Protein AF-A0A2M7MCL7-F1 (afdb_monomer_lite)

pLDDT: mean 83.64, std 12.11, range [50.0, 94.12]

Radius of gyration: 11.89 Å; chains: 1; bounding box: 27×25×30 Å

Structure (mmCIF, N/CA/C/O backbone):
data_AF-A0A2M7MCL7-F1
#
_entry.id   AF-A0A2M7MCL7-F1
#
loop_
_atom_site.group_PDB
_atom_site.id
_atom_site.type_symbol
_atom_site.label_atom_id
_atom_site.label_alt_id
_atom_site.label_comp_id
_atom_site.label_asym_id
_atom_site.label_entity_id
_atom_site.label_seq_id
_atom_site.pdbx_PDB_ins_code
_atom_site.Cartn_x
_atom_site.Cartn_y
_atom_site.Cartn_z
_atom_site.occupancy
_atom_site.B_iso_or_equiv
_atom_site.auth_seq_id
_atom_site.auth_comp_id
_atom_site.auth_asym_id
_atom_site.auth_atom_id
_atom_site.pdbx_PDB_model_num
ATOM 1 N N . MET A 1 1 ? 0.140 -13.699 -5.549 1.00 50.00 1 MET A N 1
ATOM 2 C CA . MET A 1 1 ? 1.477 -13.301 -6.051 1.00 50.00 1 MET A CA 1
ATOM 3 C C . MET A 1 1 ? 2.263 -12.728 -4.877 1.00 50.00 1 MET A C 1
ATOM 5 O O . MET A 1 1 ? 1.666 -12.024 -4.079 1.00 50.00 1 MET A O 1
ATOM 9 N N . ASN A 1 2 ? 3.537 -13.086 -4.685 1.00 57.25 2 ASN A N 1
ATOM 10 C CA . ASN A 1 2 ? 4.303 -12.607 -3.527 1.00 57.25 2 ASN A CA 1
ATOM 11 C C . ASN A 1 2 ? 4.744 -11.164 -3.821 1.00 57.25 2 ASN A C 1
ATOM 13 O O . ASN A 1 2 ? 5.554 -10.974 -4.726 1.00 57.25 2 ASN A O 1
ATOM 17 N N . ILE A 1 3 ? 4.193 -10.160 -3.132 1.00 57.72 3 ILE A N 1
ATOM 18 C CA . ILE A 1 3 ? 4.472 -8.734 -3.403 1.00 57.72 3 ILE A CA 1
ATOM 19 C C . ILE A 1 3 ? 5.971 -8.441 -3.397 1.00 57.72 3 ILE A C 1
ATOM 21 O O . ILE A 1 3 ? 6.440 -7.686 -4.232 1.00 57.72 3 ILE A O 1
ATOM 25 N N . ILE A 1 4 ? 6.747 -9.147 -2.574 1.00 58.06 4 ILE A N 1
ATOM 26 C CA . ILE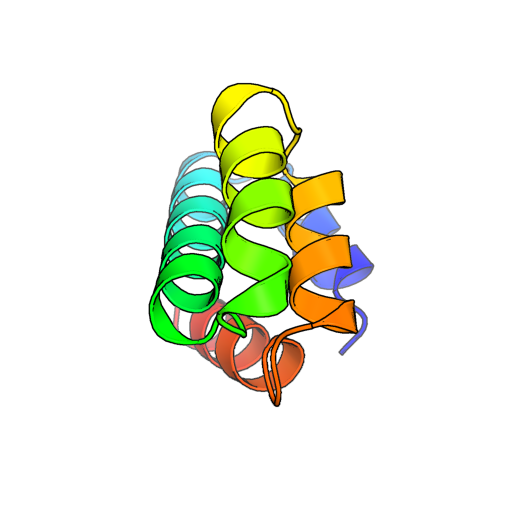 A 1 4 ? 8.210 -9.044 -2.548 1.00 58.06 4 ILE A CA 1
ATOM 27 C C . ILE A 1 4 ? 8.844 -9.371 -3.918 1.00 58.06 4 ILE A C 1
ATOM 29 O O . ILE A 1 4 ? 9.781 -8.692 -4.323 1.00 58.06 4 ILE A O 1
ATOM 33 N N . LYS A 1 5 ? 8.305 -10.340 -4.678 1.00 56.84 5 LYS A N 1
ATOM 34 C CA . LYS A 1 5 ? 8.771 -10.646 -6.047 1.00 56.84 5 LYS A CA 1
ATOM 35 C C . LYS A 1 5 ? 8.386 -9.568 -7.064 1.00 56.84 5 LYS A C 1
ATOM 37 O O . LYS A 1 5 ? 9.152 -9.320 -7.990 1.00 56.84 5 LYS A O 1
ATOM 42 N N . ALA A 1 6 ? 7.214 -8.951 -6.906 1.00 57.28 6 ALA A N 1
ATOM 43 C CA . ALA A 1 6 ? 6.813 -7.821 -7.743 1.00 57.28 6 ALA A CA 1
ATOM 44 C C . ALA A 1 6 ? 7.701 -6.602 -7.444 1.00 57.28 6 ALA A C 1
ATOM 46 O O . ALA A 1 6 ? 8.212 -5.973 -8.361 1.00 57.28 6 ALA A O 1
ATOM 47 N N . LEU A 1 7 ? 7.994 -6.358 -6.162 1.00 59.09 7 LEU A N 1
ATOM 48 C CA . LEU A 1 7 ? 8.860 -5.274 -5.706 1.00 59.09 7 LEU A CA 1
ATOM 49 C C . LEU A 1 7 ? 10.305 -5.414 -6.186 1.00 59.09 7 LEU A C 1
ATOM 51 O O . LEU A 1 7 ? 10.894 -4.425 -6.613 1.00 59.09 7 LEU A O 1
ATOM 55 N N . SER A 1 8 ? 10.854 -6.631 -6.206 1.00 59.22 8 SER A N 1
ATOM 56 C CA . SER A 1 8 ? 12.199 -6.875 -6.745 1.00 59.22 8 SER A CA 1
ATOM 57 C C . SER A 1 8 ? 12.313 -6.628 -8.256 1.00 59.22 8 SER A C 1
ATOM 59 O O . SER A 1 8 ? 13.406 -6.380 -8.750 1.00 59.22 8 SER A O 1
ATOM 61 N N . ALA A 1 9 ? 11.205 -6.661 -9.009 1.00 57.34 9 ALA A N 1
ATOM 62 C CA . ALA A 1 9 ? 11.217 -6.309 -10.430 1.00 57.34 9 ALA A CA 1
ATOM 63 C C . ALA A 1 9 ? 11.340 -4.785 -10.658 1.00 57.34 9 ALA A C 1
ATOM 65 O O . ALA A 1 9 ? 11.790 -4.360 -11.723 1.00 57.34 9 ALA A O 1
ATOM 66 N N . PHE A 1 10 ? 11.004 -3.964 -9.654 1.00 64.19 10 PHE A N 1
ATOM 67 C CA . PHE A 1 10 ? 11.026 -2.498 -9.742 1.00 64.19 10 PHE A CA 1
ATOM 68 C C . PHE A 1 10 ? 12.401 -1.869 -9.484 1.00 64.19 10 PHE A C 1
ATOM 70 O O . PHE A 1 10 ? 12.564 -0.676 -9.739 1.00 64.19 10 PHE A O 1
ATOM 77 N N . GLU A 1 11 ? 13.412 -2.636 -9.054 1.00 58.88 11 GLU A N 1
ATOM 78 C CA . GLU A 1 11 ? 14.777 -2.113 -8.844 1.00 58.88 11 GLU A CA 1
ATOM 79 C C . GLU A 1 11 ? 15.382 -1.486 -10.114 1.00 58.88 11 GLU A C 1
ATOM 81 O O . GLU A 1 11 ? 16.227 -0.597 -10.022 1.00 58.88 11 GLU A O 1
ATOM 86 N N . ASN A 1 12 ? 14.897 -1.876 -11.299 1.00 63.69 12 ASN A N 1
ATOM 87 C CA . ASN A 1 12 ? 15.362 -1.355 -12.585 1.00 63.69 12 ASN A CA 1
ATOM 88 C C . ASN A 1 12 ? 14.446 -0.282 -13.209 1.00 63.69 12 ASN A C 1
ATOM 90 O O . ASN A 1 12 ? 14.804 0.273 -14.246 1.00 63.69 12 ASN A O 1
ATOM 94 N N . ASN A 1 13 ? 13.291 0.043 -12.606 1.00 74.62 13 ASN A N 1
ATOM 95 C CA . ASN A 1 13 ? 12.350 1.036 -13.141 1.00 74.62 13 ASN A CA 1
ATOM 96 C C . ASN A 1 13 ? 11.829 1.983 -12.044 1.00 74.62 13 ASN A C 1
ATOM 98 O O . ASN A 1 13 ? 10.812 1.738 -11.394 1.00 74.62 13 ASN A O 1
ATOM 102 N N . LYS A 1 14 ? 12.544 3.102 -11.861 1.00 77.38 14 LYS A N 1
ATOM 103 C CA . LYS A 1 14 ? 12.203 4.141 -10.875 1.00 77.38 14 LYS A CA 1
ATOM 104 C C . LYS A 1 14 ? 10.836 4.782 -11.111 1.00 77.38 14 LYS A C 1
ATOM 106 O O . LYS A 1 14 ? 10.198 5.172 -10.141 1.00 77.38 14 LYS A O 1
ATOM 111 N N . GLU A 1 15 ? 10.409 4.918 -12.362 1.00 83.00 15 GLU A N 1
ATOM 112 C CA . GLU A 1 15 ? 9.140 5.567 -12.707 1.00 83.00 15 GLU A CA 1
ATOM 113 C C . GLU A 1 15 ? 7.963 4.694 -12.264 1.00 83.00 15 GLU A C 1
ATOM 115 O O . GLU A 1 15 ? 7.101 5.141 -11.508 1.00 83.00 15 GLU A O 1
ATOM 120 N N . MET A 1 16 ? 8.036 3.399 -12.577 1.00 81.75 16 MET A N 1
ATOM 121 C CA . MET A 1 16 ? 7.069 2.407 -12.114 1.00 81.75 16 MET A CA 1
ATOM 122 C C . MET A 1 16 ? 7.023 2.307 -10.582 1.00 81.75 16 MET A C 1
ATOM 124 O O . MET A 1 16 ? 5.944 2.211 -10.003 1.00 81.75 16 MET A O 1
ATOM 128 N N . LEU A 1 17 ? 8.172 2.380 -9.894 1.00 81.06 17 LEU A N 1
ATOM 129 C CA . LEU A 1 17 ? 8.208 2.375 -8.426 1.00 81.06 17 LEU A CA 1
ATOM 130 C C . LEU A 1 17 ? 7.456 3.574 -7.824 1.00 81.06 17 LEU A C 1
ATOM 132 O O . LEU A 1 17 ? 6.736 3.419 -6.832 1.00 81.06 17 LEU A O 1
ATOM 136 N N . VAL A 1 18 ? 7.624 4.764 -8.406 1.00 84.50 18 VAL A N 1
ATOM 137 C CA . VAL A 1 18 ? 6.918 5.976 -7.969 1.00 84.50 18 VAL A CA 1
ATOM 138 C C . VAL A 1 18 ? 5.415 5.824 -8.192 1.00 84.50 18 VAL A C 1
ATOM 140 O O . VAL A 1 18 ? 4.644 6.106 -7.274 1.00 84.50 18 VAL A O 1
ATOM 143 N N . ASP A 1 19 ? 5.000 5.318 -9.350 1.00 88.25 19 ASP A N 1
ATOM 144 C CA . ASP A 1 19 ? 3.582 5.124 -9.664 1.00 88.25 19 ASP A CA 1
ATOM 145 C C . ASP A 1 19 ? 2.917 4.078 -8.768 1.00 88.25 19 ASP A C 1
ATOM 147 O O . ASP A 1 19 ? 1.881 4.354 -8.163 1.00 88.25 19 ASP A O 1
ATOM 151 N N . VAL A 1 20 ? 3.548 2.918 -8.575 1.00 87.12 20 VAL A N 1
ATOM 152 C CA . VAL A 1 20 ? 3.060 1.876 -7.655 1.00 87.12 20 VAL A CA 1
ATOM 153 C C . VAL A 1 20 ? 2.972 2.412 -6.223 1.00 87.12 20 VAL A C 1
ATOM 155 O O . VAL A 1 20 ? 2.002 2.138 -5.515 1.00 87.12 20 VAL A O 1
ATOM 158 N N . THR A 1 21 ? 3.938 3.232 -5.798 1.00 87.38 21 THR A N 1
ATOM 159 C CA . THR A 1 21 ? 3.901 3.897 -4.486 1.00 87.38 21 THR A CA 1
ATOM 160 C C . THR A 1 21 ? 2.732 4.869 -4.370 1.00 87.38 21 THR A C 1
ATOM 162 O O . THR A 1 21 ? 2.037 4.884 -3.352 1.00 87.38 21 THR A O 1
ATOM 165 N N . ASN A 1 22 ? 2.498 5.684 -5.395 1.00 90.12 22 ASN A N 1
ATOM 166 C CA . ASN A 1 22 ? 1.388 6.632 -5.413 1.00 90.12 22 ASN A CA 1
ATOM 167 C C . ASN A 1 22 ? 0.041 5.909 -5.426 1.00 90.12 22 ASN A C 1
ATOM 169 O O . ASN A 1 22 ? -0.871 6.302 -4.697 1.00 90.12 22 ASN A O 1
ATOM 173 N N . TYR A 1 23 ? -0.067 4.819 -6.181 1.00 91.31 23 TYR A N 1
ATOM 174 C CA . TYR A 1 23 ? -1.267 3.998 -6.213 1.00 91.31 23 TYR A CA 1
ATOM 175 C C . TYR A 1 23 ? -1.529 3.316 -4.864 1.00 91.31 23 TYR A C 1
ATOM 177 O O . TYR A 1 23 ? -2.652 3.361 -4.364 1.00 91.31 23 TYR A O 1
ATOM 185 N N . ALA A 1 24 ? -0.497 2.789 -4.197 1.00 90.69 24 ALA A N 1
ATOM 186 C CA . ALA A 1 24 ? -0.631 2.250 -2.843 1.00 90.69 24 ALA A CA 1
ATOM 187 C C . ALA A 1 24 ? -1.111 3.316 -1.840 1.00 90.69 24 ALA A C 1
ATOM 189 O O . ALA A 1 24 ? -2.013 3.049 -1.048 1.00 90.69 24 ALA A O 1
ATOM 190 N N . LYS A 1 25 ? -0.580 4.548 -1.909 1.00 90.88 25 LYS A N 1
ATOM 191 C CA . LYS A 1 25 ? -1.064 5.679 -1.089 1.00 90.88 25 LYS A CA 1
ATOM 192 C C . LYS A 1 25 ? -2.524 6.016 -1.381 1.00 90.88 25 LYS A C 1
ATOM 194 O O . LYS A 1 25 ? -3.278 6.284 -0.451 1.00 90.88 25 LYS A O 1
ATOM 199 N N . TYR A 1 26 ? -2.921 6.004 -2.651 1.00 92.69 26 TYR A N 1
ATOM 200 C CA . TYR A 1 26 ? -4.308 6.231 -3.048 1.00 92.69 26 TYR A CA 1
ATOM 201 C C . TYR A 1 26 ? -5.242 5.178 -2.445 1.00 92.69 26 TYR A C 1
ATOM 203 O O . TYR A 1 26 ? -6.241 5.544 -1.827 1.00 92.69 26 TYR A O 1
ATOM 211 N N . LEU A 1 27 ? -4.897 3.890 -2.560 1.00 92.44 27 LEU A N 1
ATOM 212 C CA . LEU A 1 27 ? -5.672 2.806 -1.953 1.00 92.44 27 LEU A CA 1
ATOM 213 C C . LEU A 1 27 ? -5.749 2.950 -0.435 1.00 92.44 27 LEU A C 1
ATOM 215 O O . LEU A 1 27 ? -6.825 2.764 0.132 1.00 92.44 27 LEU A O 1
ATOM 219 N N . ALA A 1 28 ? -4.638 3.341 0.195 1.00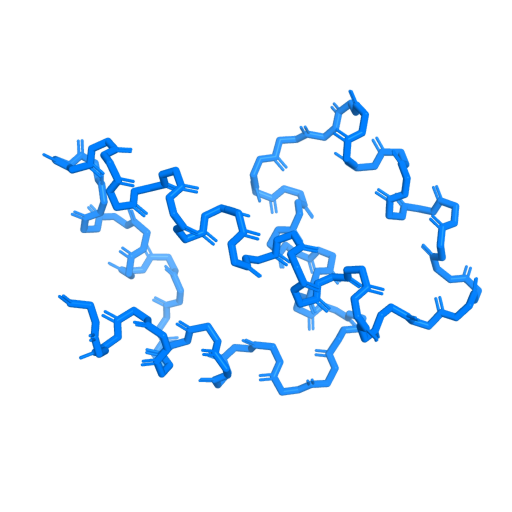 92.19 28 ALA A N 1
ATOM 220 C CA . ALA A 1 28 ? -4.585 3.643 1.616 1.00 92.19 28 ALA A CA 1
ATOM 221 C C . ALA A 1 28 ? -5.572 4.729 2.001 1.00 92.19 28 ALA A C 1
ATOM 223 O O . ALA A 1 28 ? -6.453 4.481 2.807 1.00 92.19 28 ALA A O 1
ATOM 224 N N . ILE A 1 29 ? -5.499 5.900 1.381 1.00 91.56 29 ILE A N 1
ATOM 225 C CA . ILE A 1 29 ? -6.373 7.025 1.726 1.00 91.56 29 ILE A CA 1
ATOM 226 C C . ILE A 1 29 ? -7.845 6.699 1.440 1.00 91.56 29 ILE A C 1
ATOM 228 O O . ILE A 1 29 ? -8.718 7.063 2.223 1.00 91.56 29 ILE A O 1
ATOM 232 N N . LYS A 1 30 ? -8.128 6.010 0.331 1.00 93.06 30 LYS A N 1
ATOM 233 C CA . LYS A 1 30 ? -9.493 5.694 -0.104 1.00 93.06 30 LYS A CA 1
ATOM 234 C C . LYS A 1 30 ? -10.197 4.691 0.808 1.00 93.06 30 LYS A C 1
ATOM 236 O O . LYS A 1 30 ? -11.396 4.824 1.027 1.00 93.06 30 LYS A O 1
ATOM 241 N N . ASN A 1 31 ? -9.472 3.673 1.268 1.00 93.12 31 ASN A N 1
ATOM 242 C CA . ASN A 1 31 ? -10.049 2.509 1.939 1.00 93.12 31 ASN A CA 1
ATOM 243 C C . ASN A 1 31 ? -9.587 2.363 3.400 1.00 93.12 31 ASN A C 1
ATOM 245 O O . ASN A 1 31 ? -9.843 1.325 4.009 1.00 93.12 31 ASN A O 1
ATOM 249 N N . CYS A 1 32 ? -8.887 3.355 3.964 1.00 92.94 32 CYS A N 1
ATOM 250 C CA . CYS A 1 32 ? -8.440 3.304 5.355 1.00 92.94 32 CYS A CA 1
ATOM 251 C C . CYS A 1 32 ? -9.645 3.289 6.306 1.00 92.94 32 CYS A C 1
ATOM 253 O O . CYS A 1 32 ? -10.494 4.180 6.211 1.00 92.94 32 CYS A O 1
ATOM 255 N N . PRO A 1 33 ? -9.690 2.357 7.272 1.00 92.56 33 PRO A N 1
ATOM 256 C CA . PRO A 1 33 ? -10.613 2.442 8.398 1.00 92.56 33 PRO A CA 1
ATOM 257 C C . PRO A 1 33 ? -10.396 3.743 9.181 1.00 92.56 33 PRO A C 1
ATOM 259 O O . PRO A 1 33 ? -9.248 4.161 9.372 1.00 92.56 33 PRO A O 1
ATOM 262 N N . GLU A 1 34 ? -11.471 4.385 9.647 1.00 92.50 34 GLU A N 1
ATOM 263 C CA . GLU A 1 34 ? -11.396 5.684 10.335 1.00 92.50 34 GLU A CA 1
ATOM 264 C C . GLU A 1 34 ? -10.493 5.629 11.575 1.00 92.50 34 GLU A C 1
ATOM 266 O O . GLU A 1 34 ? -9.699 6.539 11.825 1.00 92.50 34 GLU A O 1
ATOM 271 N N . GLU A 1 35 ? -10.531 4.516 12.307 1.00 94.12 35 GLU A N 1
ATOM 272 C CA . GLU A 1 35 ? -9.718 4.277 13.497 1.00 94.12 35 GLU A CA 1
ATOM 273 C C . GLU A 1 35 ? -8.214 4.138 13.205 1.00 94.12 35 GLU A C 1
ATOM 275 O O . GLU A 1 35 ? -7.395 4.257 14.118 1.00 94.12 35 GLU A O 1
ATOM 280 N N . LYS A 1 36 ? -7.839 3.911 11.940 1.00 93.94 36 LYS A N 1
ATOM 281 C CA . LYS A 1 36 ? -6.452 3.765 11.475 1.00 93.94 36 LYS A CA 1
ATOM 282 C C . LYS A 1 36 ? -5.914 4.995 10.747 1.00 93.94 36 LYS A C 1
ATOM 284 O O . LYS A 1 36 ? -4.726 5.028 10.426 1.00 93.94 36 LYS A O 1
ATOM 289 N N . ILE A 1 37 ? -6.733 6.029 10.535 1.00 91.81 37 ILE A N 1
ATOM 290 C CA . ILE A 1 37 ? -6.302 7.283 9.896 1.00 91.81 37 ILE A CA 1
ATOM 291 C C . ILE A 1 37 ? -5.080 7.909 10.600 1.00 91.81 37 ILE A C 1
ATOM 293 O O . ILE A 1 37 ? -4.143 8.285 9.893 1.00 91.81 37 ILE A O 1
ATOM 297 N N . PRO A 1 38 ? -5.003 7.985 11.948 1.00 93.56 38 PRO A N 1
ATOM 298 C CA . PRO A 1 38 ? -3.825 8.545 12.617 1.00 93.56 38 PRO A CA 1
ATOM 299 C C . PRO A 1 38 ? -2.533 7.766 12.323 1.00 93.56 38 PRO A C 1
ATOM 301 O O . PRO A 1 38 ? -1.474 8.366 12.124 1.00 93.56 38 PRO A O 1
ATOM 304 N N . ASP A 1 39 ? -2.625 6.434 12.248 1.00 93.12 39 ASP A N 1
ATOM 305 C CA . ASP A 1 39 ? -1.500 5.561 11.904 1.00 93.12 39 ASP A CA 1
ATOM 306 C C . ASP A 1 39 ? -1.072 5.788 10.445 1.00 93.12 39 ASP A C 1
ATOM 308 O O . ASP A 1 39 ? 0.120 5.946 10.160 1.00 93.12 39 ASP A O 1
ATOM 312 N N . LEU A 1 40 ? -2.040 5.879 9.525 1.00 92.25 40 LEU A N 1
ATOM 313 C CA . LEU A 1 40 ? -1.788 6.161 8.113 1.00 92.25 40 LEU A CA 1
ATOM 314 C C . LEU A 1 40 ? -1.122 7.528 7.913 1.00 92.25 40 LEU A C 1
ATOM 316 O O . LEU A 1 40 ? -0.150 7.630 7.165 1.00 92.25 40 LEU A O 1
ATOM 320 N N . GLU A 1 41 ? -1.595 8.577 8.590 1.00 91.50 41 GLU A N 1
ATOM 321 C CA . GLU A 1 41 ? -0.975 9.902 8.510 1.00 91.50 41 GLU A CA 1
ATOM 322 C C . GLU A 1 41 ? 0.491 9.877 8.951 1.00 91.50 41 GLU A C 1
ATOM 324 O O . GLU A 1 41 ? 1.343 10.507 8.317 1.00 91.50 41 GLU A O 1
ATOM 329 N N . ASN A 1 42 ? 0.789 9.148 10.027 1.00 92.88 42 ASN A N 1
ATOM 330 C CA . ASN A 1 42 ? 2.149 8.988 10.527 1.00 92.88 42 ASN A CA 1
ATOM 331 C C . ASN A 1 42 ? 3.033 8.268 9.492 1.00 92.88 42 ASN A C 1
ATOM 333 O O . ASN A 1 42 ? 4.148 8.705 9.203 1.00 92.88 42 ASN A O 1
ATOM 337 N N . ILE A 1 43 ? 2.509 7.214 8.860 1.00 91.75 43 ILE A N 1
ATOM 338 C CA . ILE A 1 43 ? 3.208 6.471 7.805 1.00 91.75 43 ILE A CA 1
ATOM 339 C C . ILE A 1 43 ? 3.423 7.328 6.552 1.00 91.75 43 ILE A C 1
ATOM 341 O O . ILE A 1 43 ? 4.501 7.277 5.967 1.00 91.75 43 ILE A O 1
ATOM 345 N N . ILE A 1 44 ? 2.457 8.153 6.149 1.00 87.06 44 ILE A N 1
ATOM 346 C CA . ILE A 1 44 ? 2.614 9.041 4.986 1.00 87.06 44 ILE A CA 1
ATOM 347 C C . ILE A 1 44 ? 3.662 10.130 5.255 1.00 87.06 44 ILE A C 1
ATOM 349 O O . ILE A 1 44 ? 4.433 10.465 4.355 1.00 87.06 44 ILE A O 1
ATOM 353 N N . LYS A 1 45 ? 3.690 10.689 6.472 1.00 87.19 45 LYS A N 1
ATOM 354 C CA . LYS A 1 45 ? 4.607 11.780 6.846 1.00 87.19 45 LYS A CA 1
ATOM 355 C C . LYS A 1 45 ? 6.034 11.294 7.118 1.00 87.19 45 LYS A C 1
ATOM 357 O O . LYS A 1 45 ? 6.980 11.994 6.767 1.00 87.19 45 LYS A O 1
ATOM 362 N N . PHE A 1 46 ? 6.191 10.130 7.751 1.00 87.44 46 PHE A N 1
ATOM 363 C CA . PHE A 1 46 ? 7.476 9.679 8.310 1.00 87.44 46 PHE A CA 1
ATOM 364 C C . PHE A 1 46 ? 7.839 8.227 7.978 1.00 87.44 46 PHE A C 1
ATOM 366 O O . PHE A 1 46 ? 8.946 7.779 8.284 1.00 87.44 46 PHE A O 1
ATOM 373 N N . GLY A 1 47 ? 6.908 7.460 7.418 1.00 80.88 47 GLY A N 1
ATOM 374 C CA . GLY A 1 47 ? 7.129 6.073 7.034 1.00 80.88 47 GLY A CA 1
ATOM 375 C C . GLY A 1 47 ? 7.885 5.940 5.716 1.00 80.88 47 GLY A C 1
ATOM 376 O O . GLY A 1 47 ? 8.004 6.875 4.927 1.00 80.88 47 GLY A O 1
ATOM 377 N N . ASP A 1 48 ? 8.394 4.737 5.480 1.00 84.00 48 ASP A N 1
ATOM 378 C CA . ASP A 1 48 ? 8.915 4.332 4.182 1.00 84.00 48 ASP A CA 1
ATOM 379 C C . ASP A 1 48 ? 7.849 3.543 3.407 1.00 84.00 48 ASP A C 1
ATOM 381 O O . ASP A 1 48 ? 6.770 3.212 3.913 1.00 84.00 48 ASP A O 1
ATOM 385 N N . PHE A 1 49 ? 8.163 3.241 2.149 1.00 82.94 49 PHE A N 1
ATOM 386 C CA . PHE A 1 49 ? 7.292 2.451 1.289 1.00 82.94 49 PHE A CA 1
ATOM 387 C C . PHE A 1 49 ? 6.944 1.085 1.906 1.00 82.94 49 PHE A C 1
ATOM 389 O O . PHE A 1 49 ? 5.800 0.650 1.837 1.00 82.94 49 PHE A O 1
ATOM 396 N N . THR A 1 50 ? 7.896 0.429 2.569 1.00 85.56 50 THR A N 1
ATOM 397 C CA . THR A 1 50 ? 7.687 -0.879 3.200 1.00 85.56 50 THR A CA 1
ATOM 398 C C . THR A 1 50 ? 6.641 -0.808 4.314 1.00 85.56 50 THR A C 1
ATOM 400 O O . THR A 1 50 ? 5.744 -1.650 4.373 1.00 85.56 50 THR A O 1
ATOM 403 N N . LYS A 1 51 ? 6.699 0.218 5.169 1.00 89.44 51 LYS A N 1
ATOM 404 C CA . LYS A 1 51 ? 5.695 0.452 6.218 1.00 89.44 51 LYS A CA 1
ATOM 405 C C . LYS A 1 51 ? 4.313 0.723 5.639 1.00 89.44 51 LYS A C 1
ATOM 407 O O . LYS A 1 51 ? 3.335 0.193 6.159 1.00 89.44 51 LYS A O 1
ATOM 412 N N . LEU A 1 52 ? 4.235 1.506 4.561 1.00 89.94 52 LEU A N 1
ATOM 413 C CA . LEU A 1 52 ? 2.978 1.732 3.847 1.00 89.94 52 LEU A CA 1
ATOM 414 C C . LEU A 1 52 ? 2.395 0.415 3.336 1.00 89.94 52 LEU A C 1
ATOM 416 O O . LEU A 1 52 ? 1.217 0.150 3.553 1.00 89.94 52 LEU A O 1
ATOM 420 N N . MET A 1 53 ? 3.221 -0.422 2.711 1.00 89.19 53 MET A N 1
ATOM 421 C CA . MET A 1 53 ? 2.797 -1.716 2.186 1.00 89.19 53 MET A CA 1
ATOM 422 C C . MET A 1 53 ? 2.246 -2.636 3.276 1.00 89.19 53 MET A C 1
ATOM 424 O O . MET A 1 53 ? 1.151 -3.166 3.106 1.00 89.19 53 MET A O 1
ATOM 428 N N . PHE A 1 54 ? 2.950 -2.784 4.401 1.00 90.44 54 PHE A N 1
ATOM 429 C CA . PHE A 1 54 ? 2.467 -3.608 5.513 1.00 90.44 54 PHE A CA 1
ATOM 430 C C . PHE A 1 54 ? 1.172 -3.065 6.114 1.00 90.44 54 PHE A C 1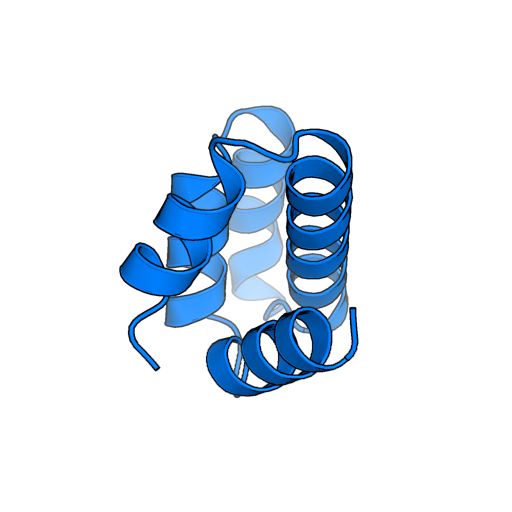
ATOM 432 O O . PHE A 1 54 ? 0.216 -3.813 6.290 1.00 90.44 54 PHE A O 1
ATOM 439 N N . PHE A 1 55 ? 1.094 -1.753 6.345 1.00 92.44 55 PHE A N 1
ATOM 440 C CA . PHE A 1 55 ? -0.135 -1.135 6.835 1.00 92.44 55 PHE A CA 1
ATOM 441 C C . PHE A 1 55 ? -1.319 -1.410 5.907 1.00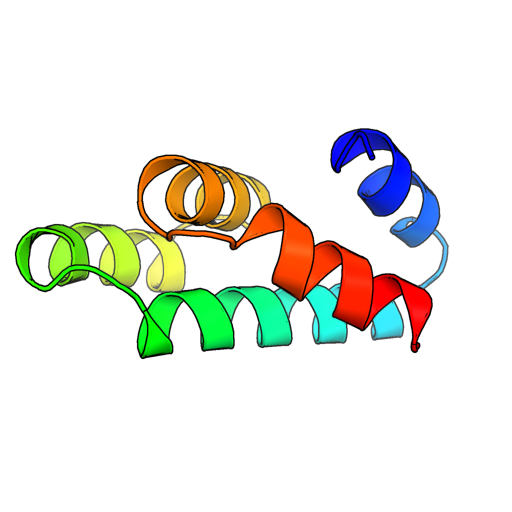 92.44 55 PHE A C 1
ATOM 443 O O . PHE A 1 55 ? -2.396 -1.780 6.372 1.00 92.44 55 PHE A O 1
ATOM 450 N N . CYS A 1 56 ? -1.117 -1.258 4.600 1.00 91.81 56 CYS A N 1
ATOM 451 C CA . CYS A 1 56 ? -2.160 -1.515 3.623 1.00 91.81 56 CYS A CA 1
ATOM 452 C C . CYS A 1 56 ? -2.581 -2.990 3.619 1.00 91.81 56 CYS A C 1
ATOM 454 O O . CYS A 1 56 ? -3.769 -3.283 3.578 1.00 91.81 56 CYS A O 1
ATOM 456 N N . GLN A 1 57 ? -1.632 -3.920 3.720 1.00 90.38 57 GLN A N 1
ATOM 457 C CA . GLN A 1 57 ? -1.925 -5.353 3.794 1.00 90.38 57 GLN A CA 1
ATOM 458 C C . GLN A 1 57 ? -2.744 -5.741 5.023 1.00 90.38 57 GLN A C 1
ATOM 460 O O . GLN A 1 57 ? -3.635 -6.582 4.913 1.00 90.38 57 GLN A O 1
ATOM 46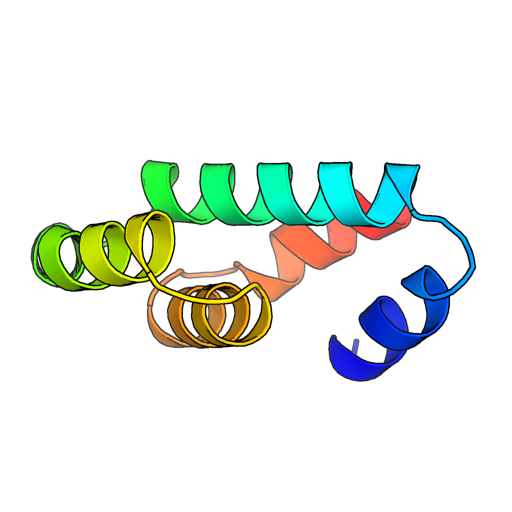5 N N . ASP A 1 58 ? -2.450 -5.126 6.166 1.00 92.31 58 ASP A N 1
ATOM 466 C CA . ASP A 1 58 ? -3.080 -5.474 7.437 1.00 92.31 58 ASP A CA 1
ATOM 467 C C . ASP A 1 58 ? -4.452 -4.809 7.620 1.00 92.31 58 ASP A C 1
ATOM 469 O O . ASP A 1 58 ? -5.306 -5.348 8.323 1.00 92.31 58 ASP A O 1
ATOM 473 N N . ASN A 1 59 ? -4.669 -3.634 7.016 1.00 92.38 59 ASN A N 1
ATOM 474 C CA . ASN A 1 59 ? -5.831 -2.788 7.319 1.00 92.38 59 ASN A CA 1
ATOM 475 C C . ASN A 1 59 ? -6.761 -2.536 6.123 1.00 92.38 59 ASN A C 1
ATOM 477 O O . ASN A 1 59 ? -7.881 -2.073 6.330 1.00 92.38 59 ASN A O 1
ATOM 481 N N . ILE A 1 60 ? -6.339 -2.819 4.887 1.00 91.88 60 ILE A N 1
ATOM 482 C CA . ILE A 1 60 ? -7.142 -2.559 3.686 1.00 91.88 60 ILE A CA 1
ATOM 483 C C . ILE A 1 60 ? -7.560 -3.875 3.043 1.00 91.88 60 ILE A C 1
ATOM 485 O O . ILE A 1 60 ? -6.745 -4.673 2.575 1.00 91.88 60 ILE A O 1
ATOM 489 N N . ILE A 1 61 ? -8.872 -4.066 2.959 1.00 90.81 61 ILE A N 1
ATOM 490 C CA . ILE A 1 61 ? -9.477 -5.225 2.307 1.00 90.81 61 ILE A CA 1
ATOM 491 C C . ILE A 1 61 ? -9.114 -5.216 0.815 1.00 90.81 61 ILE A C 1
ATOM 493 O O . ILE A 1 61 ? -9.186 -4.183 0.157 1.00 90.81 61 ILE A O 1
ATOM 497 N N . ASN A 1 62 ? -8.740 -6.380 0.277 1.00 90.31 62 ASN A N 1
ATOM 498 C CA . ASN A 1 62 ? -8.384 -6.594 -1.135 1.00 90.31 62 ASN A CA 1
ATOM 499 C C . ASN A 1 62 ? -7.176 -5.790 -1.655 1.00 90.31 62 ASN A C 1
ATOM 501 O O . ASN A 1 62 ? -6.927 -5.784 -2.861 1.00 90.31 62 ASN A O 1
ATOM 505 N N . PHE A 1 63 ? -6.374 -5.167 -0.783 1.00 91.06 63 PHE A N 1
ATOM 506 C CA . PHE A 1 63 ? -5.226 -4.353 -1.203 1.00 91.06 63 PHE A CA 1
ATOM 507 C C . PHE A 1 63 ? -4.261 -5.088 -2.139 1.00 91.06 63 PHE A C 1
ATOM 509 O O . PHE A 1 63 ? -3.850 -4.552 -3.167 1.00 91.06 63 PHE A O 1
ATOM 516 N N . ASN A 1 64 ? -3.921 -6.336 -1.807 1.00 88.31 64 ASN A N 1
ATOM 517 C CA . ASN A 1 64 ? -2.997 -7.137 -2.608 1.00 88.31 64 ASN A CA 1
ATOM 518 C C . ASN A 1 64 ? -3.528 -7.401 -4.021 1.00 88.31 64 ASN A C 1
ATOM 520 O O . ASN A 1 64 ? -2.734 -7.432 -4.963 1.00 88.31 64 ASN A O 1
ATOM 524 N N . ASP A 1 65 ? -4.839 -7.589 -4.165 1.00 90.00 65 ASP A N 1
ATOM 525 C CA . ASP A 1 65 ? -5.471 -7.875 -5.451 1.00 90.00 65 ASP A CA 1
ATOM 526 C C . ASP A 1 65 ? -5.554 -6.607 -6.302 1.00 90.00 65 ASP A C 1
ATOM 528 O O . ASP A 1 65 ? -5.165 -6.635 -7.470 1.00 90.00 65 ASP A O 1
ATOM 532 N N . GLU A 1 66 ? -5.964 -5.476 -5.716 1.00 90.75 66 GLU A N 1
ATOM 533 C CA . GLU A 1 66 ? -5.989 -4.185 -6.418 1.00 90.75 66 GLU A CA 1
ATOM 534 C C . GLU A 1 66 ? -4.588 -3.764 -6.873 1.00 90.75 66 GLU A C 1
ATOM 536 O O . GLU A 1 66 ? -4.387 -3.418 -8.039 1.00 90.75 66 GLU A O 1
ATOM 541 N N . LEU A 1 67 ? -3.591 -3.871 -5.992 1.00 88.94 67 LEU A N 1
ATOM 542 C CA . LEU A 1 67 ? -2.215 -3.519 -6.327 1.00 88.94 67 LEU A CA 1
ATOM 543 C C . LEU A 1 67 ? -1.618 -4.457 -7.383 1.00 88.94 67 LEU A C 1
ATOM 545 O O . LEU A 1 67 ? -0.959 -3.994 -8.313 1.00 88.94 67 LEU A O 1
ATOM 549 N N . SER A 1 68 ? -1.856 -5.768 -7.272 1.00 86.25 68 SER A N 1
ATOM 550 C CA . SER A 1 68 ? -1.378 -6.736 -8.270 1.00 86.25 68 SER A CA 1
ATOM 551 C C . SER A 1 68 ? -2.024 -6.499 -9.633 1.00 86.25 68 SER A C 1
ATOM 553 O O . SER A 1 68 ? -1.339 -6.575 -10.651 1.00 86.25 68 SER A O 1
ATOM 555 N N . ASN A 1 69 ? -3.321 -6.183 -9.666 1.00 88.19 69 ASN A N 1
ATOM 556 C CA . ASN A 1 69 ? -4.015 -5.843 -10.904 1.00 88.19 69 ASN A CA 1
ATOM 557 C C . ASN A 1 69 ? -3.458 -4.564 -11.528 1.00 88.19 69 ASN A C 1
ATOM 559 O O . ASN A 1 69 ? -3.263 -4.532 -12.739 1.00 88.19 69 ASN A O 1
ATOM 563 N N . TYR A 1 70 ? -3.167 -3.535 -10.733 1.00 87.38 70 TYR A N 1
ATO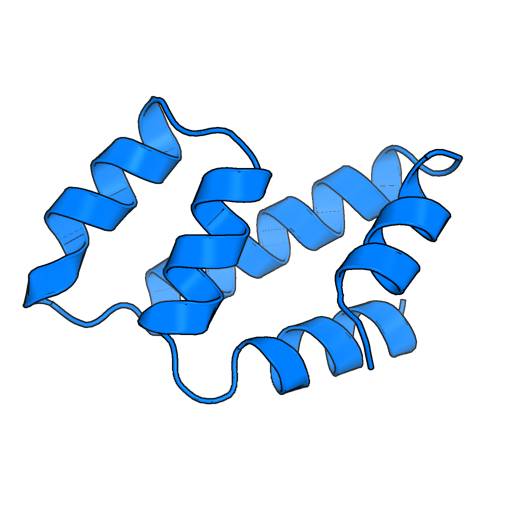M 564 C CA . TYR A 1 70 ? -2.552 -2.310 -11.240 1.00 87.38 70 TYR A CA 1
ATOM 565 C C . TYR A 1 70 ? -1.172 -2.575 -11.852 1.00 87.38 70 TYR A C 1
ATOM 567 O O . TYR A 1 70 ? -0.927 -2.188 -12.987 1.00 87.38 70 TYR A O 1
ATOM 575 N N . ILE A 1 71 ? -0.313 -3.318 -11.147 1.00 84.56 71 ILE A N 1
ATOM 576 C CA . ILE A 1 71 ? 1.028 -3.682 -11.630 1.00 84.56 71 ILE A CA 1
ATOM 577 C C . ILE A 1 71 ? 0.964 -4.499 -12.929 1.00 84.56 71 ILE A C 1
ATOM 579 O O . ILE A 1 71 ? 1.780 -4.286 -13.816 1.00 84.56 71 ILE A O 1
ATOM 583 N N . ASN A 1 72 ? 0.018 -5.435 -13.049 1.00 81.75 72 ASN A N 1
ATOM 584 C CA . ASN A 1 72 ? -0.113 -6.284 -14.239 1.00 81.75 72 ASN A CA 1
ATOM 585 C C . ASN A 1 72 ? -0.691 -5.553 -15.464 1.00 81.75 72 ASN A C 1
ATOM 587 O O . ASN A 1 72 ? -0.565 -6.064 -16.574 1.00 81.75 72 ASN A O 1
ATOM 591 N N . ASN A 1 73 ? -1.369 -4.418 -15.264 1.00 80.25 73 ASN A N 1
ATOM 592 C CA . ASN A 1 73 ? -1.928 -3.587 -16.339 1.00 80.25 73 ASN A CA 1
ATOM 593 C C . ASN A 1 73 ? -1.044 -2.377 -16.686 1.00 80.25 73 ASN A C 1
ATOM 595 O O . ASN A 1 73 ? -1.452 -1.547 -17.500 1.00 80.25 73 ASN A O 1
ATOM 599 N N . TYR A 1 74 ? 0.115 -2.265 -16.041 1.00 69.88 74 TYR A N 1
ATOM 600 C CA . TYR A 1 74 ? 1.144 -1.272 -16.323 1.00 69.88 74 TYR A CA 1
ATOM 601 C C . TYR A 1 74 ? 2.021 -1.742 -17.488 1.00 69.88 74 TYR A C 1
ATOM 603 O O . TYR A 1 74 ? 2.343 -0.906 -18.360 1.00 69.88 74 TYR A O 1
#

Foldseek 3Di:
DPVVVLVVVCPVPPPVVVVLLVVLLVQCVVFADPVCVVVSVCCVVPNDSVSSVVCCVVGGPCSVVVSVVVSVVD

Sequence (74 aa):
MNIIKALSAFENNKEMLVDVTNYAKYLAIKNCPEEKIPDLENIIKFGDFTKLMFFCQDNIINFNDELSNYINNY

Secondary structure (DSSP, 8-state):
--HHHHHHHGGG-HHHHHHHHHHHHHHHHHH--GGGHHHHHHHHHH--HHHHHHHHHHHSTTHHHHHHHHHHT-